Protein AF-A0A0L0VX68-F1 (afdb_monomer)

Nearest PDB structures (foldseek):
  8yfq-assembly1_I  TM=4.883E-01  e=9.505E+00  Komagataella phaffii

Structure (mmCIF, N/CA/C/O backbone):
data_AF-A0A0L0VX68-F1
#
_entry.id   AF-A0A0L0VX68-F1
#
loop_
_atom_site.group_PDB
_atom_site.id
_atom_site.type_symbol
_atom_site.label_atom_id
_atom_site.label_alt_id
_atom_site.label_comp_id
_atom_site.label_asym_id
_atom_site.label_entity_id
_atom_site.label_seq_id
_atom_site.pdbx_PDB_ins_code
_atom_site.Cartn_x
_atom_site.Cartn_y
_atom_site.Cartn_z
_atom_site.occupancy
_atom_site.B_iso_or_equiv
_atom_site.auth_seq_id
_atom_site.auth_comp_id
_atom_site.auth_asym_id
_atom_site.auth_atom_id
_atom_site.pdbx_PDB_model_num
ATOM 1 N N . MET A 1 1 ? 2.425 -8.546 32.673 1.00 49.88 1 MET A N 1
ATOM 2 C CA . MET A 1 1 ? 1.454 -9.063 31.681 1.00 49.88 1 MET A CA 1
ATOM 3 C C . MET A 1 1 ? 1.158 -10.511 32.051 1.00 49.88 1 MET A C 1
ATOM 5 O O . MET A 1 1 ? 2.090 -11.299 32.040 1.00 49.88 1 MET A O 1
ATOM 9 N N . GLY A 1 2 ? -0.058 -10.829 32.511 1.00 59.12 2 GLY A N 1
ATOM 10 C CA . GLY A 1 2 ? -0.338 -12.023 33.337 1.00 59.12 2 GLY A CA 1
ATOM 11 C C . GLY A 1 2 ? -1.501 -12.900 32.867 1.00 59.12 2 GLY A C 1
ATOM 12 O O . GLY A 1 2 ? -2.224 -13.434 33.696 1.00 59.12 2 GLY A O 1
ATOM 13 N N . PHE A 1 3 ? -1.710 -13.052 31.559 1.00 60.38 3 PHE A N 1
ATOM 14 C CA . PHE A 1 3 ? -2.800 -13.896 31.044 1.00 60.38 3 PHE A CA 1
ATOM 15 C C . PHE A 1 3 ? -2.534 -15.401 31.193 1.00 60.38 3 PHE A C 1
ATOM 17 O O . PHE A 1 3 ? -3.474 -16.183 31.224 1.00 60.38 3 PHE A O 1
ATOM 24 N N . ALA A 1 4 ? -1.272 -15.816 31.338 1.00 67.31 4 ALA A N 1
ATOM 25 C CA . ALA A 1 4 ? -0.901 -17.229 31.456 1.00 67.31 4 ALA A CA 1
ATOM 26 C C . ALA A 1 4 ? -1.384 -17.902 32.758 1.00 67.31 4 ALA A C 1
ATOM 28 O O . ALA A 1 4 ? -1.404 -19.125 32.837 1.00 67.31 4 ALA A O 1
ATOM 29 N N . THR A 1 5 ? -1.760 -17.124 33.779 1.00 78.81 5 THR A N 1
ATOM 30 C CA . THR A 1 5 ? -2.215 -17.631 35.088 1.00 78.81 5 THR A CA 1
ATOM 31 C C . THR A 1 5 ? -3.728 -17.538 35.288 1.00 78.81 5 THR A C 1
ATOM 33 O O . THR A 1 5 ? -4.223 -17.860 36.366 1.00 78.81 5 THR A O 1
ATOM 36 N N . GLU A 1 6 ? -4.473 -17.041 34.301 1.00 83.69 6 GLU A N 1
ATOM 37 C CA . GLU A 1 6 ? -5.915 -16.821 34.416 1.00 83.69 6 GLU A CA 1
ATOM 38 C C . GLU A 1 6 ? -6.695 -17.907 33.676 1.00 83.69 6 GLU A C 1
ATOM 40 O O . GLU A 1 6 ? -6.271 -18.389 32.627 1.00 83.69 6 GLU A O 1
ATOM 45 N N . SER A 1 7 ? -7.841 -18.310 34.229 1.00 88.88 7 SER A N 1
ATOM 46 C CA . SER A 1 7 ? -8.739 -19.236 33.543 1.00 88.88 7 SER A CA 1
ATOM 47 C C . SER A 1 7 ? -9.336 -18.579 32.301 1.00 88.88 7 SER A C 1
ATOM 49 O O . SER A 1 7 ? -9.548 -17.365 32.262 1.00 88.88 7 SER A O 1
ATOM 51 N N . PHE A 1 8 ? -9.651 -19.400 31.301 1.00 88.38 8 PHE A N 1
ATOM 52 C CA . PHE A 1 8 ? -10.247 -18.950 30.045 1.00 88.38 8 PHE A CA 1
ATOM 53 C C . PHE A 1 8 ? -11.495 -18.078 30.266 1.00 88.38 8 PHE A C 1
ATOM 55 O O . PHE A 1 8 ? -11.579 -16.980 29.720 1.00 88.38 8 PHE A O 1
ATOM 62 N N . ASP A 1 9 ? -12.394 -18.494 31.161 1.00 91.62 9 ASP A N 1
ATOM 63 C CA . ASP A 1 9 ? -13.622 -17.748 31.475 1.00 91.62 9 ASP A CA 1
ATOM 64 C C . ASP A 1 9 ? -13.333 -16.358 32.051 1.00 91.62 9 ASP A C 1
ATOM 66 O O . ASP A 1 9 ? -14.004 -15.376 31.733 1.00 91.62 9 ASP A O 1
ATOM 70 N N . ARG A 1 10 ? -12.281 -16.245 32.869 1.00 89.62 10 ARG A N 1
ATOM 71 C CA . ARG A 1 10 ? -11.870 -14.971 33.463 1.00 89.62 10 ARG A CA 1
ATOM 72 C C . ARG A 1 10 ? -11.280 -14.030 32.416 1.00 89.62 10 ARG A C 1
ATOM 74 O O . ARG A 1 10 ? -11.466 -12.817 32.509 1.00 89.62 10 ARG A O 1
ATOM 81 N N . ILE A 1 11 ? -10.591 -14.581 31.418 1.00 90.94 11 ILE A N 1
ATOM 82 C CA . ILE A 1 11 ? -10.078 -13.824 30.274 1.00 90.94 11 ILE A CA 1
ATOM 83 C C . ILE A 1 11 ? -11.246 -13.320 29.418 1.00 90.94 11 ILE A C 1
ATOM 85 O O . ILE A 1 11 ? -11.274 -12.133 29.098 1.00 90.94 11 ILE A O 1
ATOM 89 N N . LEU A 1 12 ? -12.236 -14.169 29.115 1.00 91.62 12 LEU A N 1
ATOM 90 C CA . LEU A 1 12 ? -13.435 -13.759 28.373 1.00 91.62 12 LEU A CA 1
ATOM 91 C C . LEU A 1 12 ? -14.184 -12.630 29.082 1.00 91.62 12 LEU A C 1
ATOM 93 O O . LEU A 1 12 ? -14.465 -11.603 28.469 1.00 91.62 12 LEU A O 1
ATOM 97 N N . GLN A 1 13 ? -14.413 -12.764 30.387 1.00 91.44 13 GLN A N 1
ATOM 98 C CA . GLN A 1 13 ? -15.094 -11.738 31.173 1.00 91.44 13 GLN A CA 1
ATOM 99 C C . GLN A 1 13 ? -14.332 -10.403 31.179 1.00 91.44 13 GLN A C 1
ATOM 101 O O . GLN A 1 13 ? -14.929 -9.328 31.131 1.00 91.44 13 GLN A O 1
ATOM 106 N N . LYS A 1 14 ? -12.995 -10.437 31.224 1.00 91.38 14 LYS A N 1
ATOM 107 C CA . LYS A 1 14 ? -12.182 -9.219 31.110 1.00 91.38 14 LYS A CA 1
ATOM 108 C C . LYS A 1 14 ? -12.303 -8.569 29.739 1.00 91.38 14 LYS A C 1
ATOM 110 O O . LYS A 1 14 ? -12.371 -7.344 29.675 1.00 91.38 14 LYS A O 1
ATOM 115 N N . LEU A 1 15 ? -12.315 -9.363 28.670 1.00 90.31 15 LEU A N 1
ATOM 116 C CA . LEU A 1 15 ? -12.483 -8.859 27.309 1.00 90.31 15 LEU A CA 1
ATOM 117 C C . LEU A 1 15 ? -13.871 -8.241 27.110 1.00 90.31 15 LEU A C 1
ATOM 119 O O . LEU A 1 15 ? -13.973 -7.161 26.534 1.00 90.31 15 LEU A O 1
ATOM 123 N N . GLU A 1 16 ? -14.917 -8.863 27.650 1.00 89.88 16 GLU A N 1
ATOM 124 C CA . GLU A 1 16 ? -16.284 -8.333 27.619 1.00 89.88 16 GLU A CA 1
ATOM 125 C C . GLU A 1 16 ? -16.390 -7.004 28.379 1.00 89.88 16 GLU A C 1
ATOM 127 O O . GLU A 1 16 ? -16.834 -5.996 27.826 1.00 89.88 16 GLU A O 1
ATOM 132 N N . ASN A 1 17 ? -15.877 -6.957 29.612 1.00 91.62 17 ASN A N 1
ATOM 133 C CA . ASN A 1 17 ? -15.833 -5.729 30.405 1.00 91.62 17 ASN A CA 1
ATOM 134 C C . ASN A 1 17 ? -15.040 -4.620 29.706 1.00 91.62 17 ASN A C 1
ATOM 136 O O . ASN A 1 17 ? -15.442 -3.458 29.743 1.00 91.62 17 ASN A O 1
ATOM 140 N N . TYR A 1 18 ? -13.930 -4.967 29.052 1.00 90.62 18 TYR A N 1
ATOM 141 C CA . TYR A 1 18 ? -13.149 -4.021 28.263 1.00 90.62 18 TYR A CA 1
ATOM 142 C C . TYR A 1 18 ? -13.958 -3.476 27.079 1.00 90.62 18 TYR A C 1
ATOM 144 O O . TYR A 1 18 ? -13.938 -2.269 26.839 1.00 90.62 18 TYR A O 1
ATOM 152 N N . GLY A 1 19 ? -14.709 -4.332 26.380 1.00 88.69 19 GLY A N 1
ATOM 153 C CA . GLY A 1 19 ? -15.616 -3.926 25.306 1.00 88.69 19 GLY A CA 1
ATOM 154 C C . GLY A 1 19 ? -16.663 -2.917 25.779 1.00 88.69 19 GLY A C 1
ATOM 155 O O . GLY A 1 19 ? -16.792 -1.846 25.186 1.00 88.69 19 GLY A O 1
ATOM 156 N N . ILE A 1 20 ? -17.329 -3.199 26.904 1.00 88.19 20 ILE A N 1
ATOM 157 C CA . ILE A 1 20 ? -18.331 -2.308 27.515 1.00 88.19 20 ILE A CA 1
ATOM 158 C C . ILE A 1 20 ? -17.699 -0.970 27.926 1.00 88.19 20 ILE A C 1
ATOM 160 O O . ILE A 1 20 ? -18.219 0.096 27.592 1.00 88.19 20 ILE A O 1
ATOM 164 N N . GLN A 1 21 ? -16.556 -1.008 28.619 1.00 86.75 21 GLN A N 1
ATOM 165 C CA . GLN A 1 21 ? -15.857 0.192 29.095 1.00 86.75 21 GLN A CA 1
ATOM 166 C C . GLN A 1 21 ? -15.405 1.105 27.952 1.00 86.75 21 GLN A C 1
ATOM 168 O O . GLN A 1 21 ? -15.466 2.327 28.081 1.00 86.75 21 GLN A O 1
ATOM 173 N N . ASN A 1 22 ? -14.977 0.523 26.832 1.00 86.12 22 ASN A N 1
ATOM 174 C CA . ASN A 1 22 ? -14.511 1.269 25.664 1.00 86.12 22 ASN A CA 1
ATOM 175 C C . ASN A 1 22 ? -15.624 1.543 24.645 1.00 86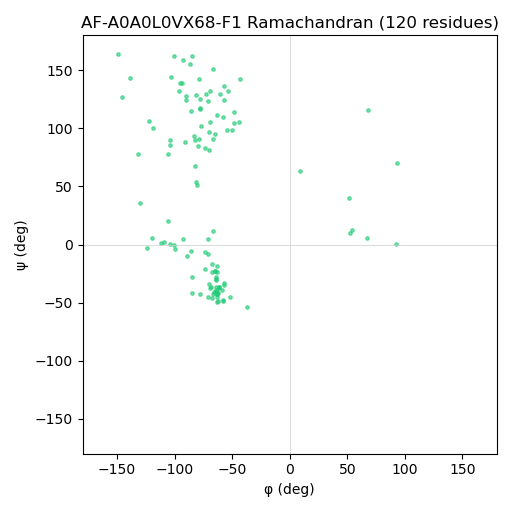.12 22 ASN A C 1
ATOM 177 O O . ASN A 1 22 ? -15.338 2.097 23.586 1.00 86.12 22 ASN A O 1
ATOM 181 N N . LYS A 1 23 ? -16.880 1.186 24.958 1.00 85.69 23 LYS A N 1
ATOM 182 C CA . LYS A 1 23 ? -18.036 1.335 24.060 1.00 85.69 23 LYS A CA 1
ATOM 183 C C . LYS A 1 23 ? -17.771 0.724 22.678 1.00 85.69 23 LYS A C 1
ATOM 185 O O . LYS A 1 23 ? -18.122 1.300 21.652 1.00 85.69 23 LYS A O 1
ATOM 190 N N . ILE A 1 24 ? -17.106 -0.432 22.660 1.00 82.81 24 ILE A N 1
ATOM 191 C CA . ILE A 1 24 ? -16.880 -1.215 21.446 1.00 82.81 24 ILE A CA 1
ATOM 192 C C . ILE A 1 24 ? -18.180 -1.975 21.198 1.00 82.81 24 ILE A C 1
ATOM 194 O O . ILE A 1 24 ? -18.368 -3.089 21.683 1.00 82.81 24 ILE A O 1
ATOM 198 N N . GLU A 1 25 ? -19.120 -1.320 20.527 1.00 78.62 25 GLU A N 1
ATOM 199 C CA . GLU A 1 25 ? -20.373 -1.941 20.103 1.00 78.62 25 GLU A CA 1
ATOM 200 C C . GLU A 1 25 ? -20.050 -3.167 19.233 1.00 78.62 25 GLU A C 1
ATOM 202 O O . GLU A 1 25 ? -19.136 -3.121 18.402 1.00 78.62 25 GLU A O 1
ATOM 207 N N . SER A 1 26 ? -20.749 -4.292 19.442 1.00 63.25 26 SER A N 1
ATOM 208 C CA . SER A 1 26 ? -20.580 -5.458 18.575 1.00 63.25 26 SER A CA 1
ATOM 209 C C . SER A 1 26 ? -21.016 -5.042 17.182 1.00 63.25 26 SER A C 1
ATOM 211 O O . SER A 1 26 ? -22.191 -4.756 16.961 1.00 63.25 26 SER A O 1
ATOM 213 N N . ILE A 1 27 ? -20.061 -4.958 16.266 1.00 60.28 27 ILE A N 1
ATOM 214 C CA . ILE A 1 27 ? -20.278 -4.488 14.904 1.00 60.28 27 ILE A CA 1
ATOM 215 C C . ILE A 1 27 ? -21.105 -5.548 14.167 1.00 60.28 27 ILE A C 1
ATOM 217 O O . ILE A 1 27 ? -20.574 -6.406 13.471 1.00 60.28 27 ILE A O 1
ATOM 221 N N . THR A 1 28 ? -22.416 -5.527 14.371 1.00 58.25 28 THR A N 1
ATOM 222 C CA . THR A 1 28 ? -23.404 -6.162 13.497 1.00 58.25 28 THR A CA 1
ATOM 223 C C . THR A 1 28 ? -24.045 -5.144 12.563 1.00 58.25 28 THR A C 1
ATOM 225 O O . THR A 1 28 ? -24.801 -5.532 11.678 1.00 58.25 28 THR A O 1
ATOM 228 N N . ASP A 1 29 ? -23.715 -3.858 12.708 1.00 48.09 29 ASP A N 1
ATOM 229 C CA . ASP A 1 29 ? -24.211 -2.817 11.824 1.00 48.09 29 ASP A CA 1
ATOM 230 C C . ASP A 1 29 ? -23.293 -2.603 10.625 1.00 48.09 29 ASP A C 1
ATOM 232 O O . ASP A 1 29 ? -22.099 -2.310 10.725 1.00 48.09 29 ASP A O 1
ATOM 236 N N . SER A 1 30 ? -23.916 -2.723 9.458 1.00 55.06 30 SER A N 1
ATOM 237 C CA . SER A 1 30 ? -23.339 -2.572 8.122 1.00 55.06 30 SER A CA 1
ATOM 238 C C . SER A 1 30 ? -22.882 -1.134 7.803 1.00 55.06 30 SER A C 1
ATOM 240 O O . SER A 1 30 ? -22.561 -0.830 6.656 1.00 55.06 30 SER A O 1
ATOM 242 N N . ASP A 1 31 ? -22.821 -0.250 8.803 1.00 52.69 31 ASP A N 1
ATOM 243 C CA . ASP A 1 31 ? -22.594 1.190 8.652 1.00 52.69 31 ASP A CA 1
ATOM 244 C C . ASP A 1 31 ? -21.151 1.653 8.939 1.00 52.69 31 ASP A C 1
ATOM 246 O O . ASP A 1 31 ? -20.816 2.823 8.722 1.00 52.69 31 ASP A O 1
ATOM 250 N N . ILE A 1 32 ? -20.230 0.748 9.300 1.00 53.34 32 ILE A N 1
ATOM 251 C CA . ILE A 1 32 ? -18.784 1.051 9.411 1.00 53.34 32 ILE A CA 1
ATOM 252 C C . ILE A 1 32 ? -18.106 1.028 8.028 1.00 53.34 32 ILE A C 1
ATOM 254 O O . ILE A 1 32 ? -17.090 0.380 7.796 1.00 53.34 32 ILE A O 1
ATOM 258 N N . LEU A 1 33 ? -18.677 1.759 7.072 1.00 51.84 33 LEU A N 1
ATOM 259 C CA . LEU A 1 33 ? -18.059 2.054 5.773 1.00 51.84 33 LEU A CA 1
ATOM 260 C C . LEU A 1 33 ? -17.622 3.522 5.640 1.00 51.84 33 LEU A C 1
ATOM 262 O O . LEU A 1 33 ? -17.135 3.914 4.582 1.00 51.84 33 LEU A O 1
ATOM 266 N N . LYS A 1 34 ? -17.779 4.359 6.679 1.00 54.03 34 LYS A N 1
ATOM 267 C CA . L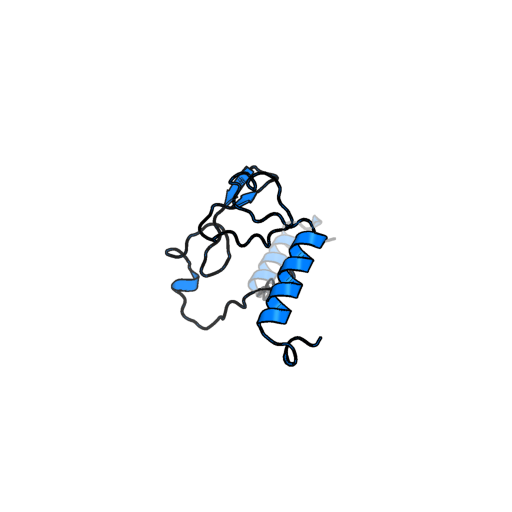YS A 1 34 ? -17.659 5.825 6.530 1.00 54.03 34 LYS A CA 1
ATOM 268 C C . LYS A 1 34 ? -16.578 6.549 7.335 1.00 54.03 34 LYS A C 1
ATOM 270 O O . LYS A 1 34 ? -16.514 7.769 7.230 1.00 54.03 34 LYS A O 1
ATOM 275 N N . SER A 1 35 ? -15.684 5.883 8.068 1.00 45.38 35 SER A N 1
ATOM 276 C CA . SER A 1 35 ? -14.568 6.610 8.702 1.00 45.38 35 SER A CA 1
ATOM 277 C C . SER A 1 35 ? -13.277 5.792 8.764 1.00 45.38 35 SER A C 1
ATOM 279 O O . SER A 1 35 ? -13.304 4.668 9.269 1.00 45.38 35 SER A O 1
ATOM 281 N N . PRO A 1 36 ? -12.136 6.316 8.272 1.00 49.84 36 PRO A N 1
ATOM 282 C CA . PRO A 1 36 ? -10.872 5.610 8.335 1.00 49.84 36 PRO A CA 1
ATOM 283 C C . PRO A 1 36 ? -10.254 5.825 9.720 1.00 49.84 36 PRO A C 1
ATOM 285 O O . PRO A 1 36 ? -9.482 6.756 9.937 1.00 49.84 36 PRO A O 1
ATOM 288 N N . VAL A 1 37 ? -10.564 4.942 10.667 1.00 51.28 37 VAL A N 1
ATOM 289 C CA . VAL A 1 37 ? -9.697 4.757 11.835 1.00 51.28 37 VAL A CA 1
ATOM 290 C C . VAL A 1 37 ? -8.525 3.929 11.346 1.00 51.28 37 VAL A C 1
ATOM 292 O O . VAL A 1 37 ? -8.703 2.742 11.107 1.00 51.28 37 VAL A O 1
ATOM 295 N N . THR A 1 38 ? -7.392 4.593 11.103 1.00 55.47 38 THR A N 1
ATOM 296 C CA . THR A 1 38 ? -6.030 4.076 10.875 1.00 55.47 38 THR A CA 1
ATOM 297 C C . THR A 1 38 ? -5.937 2.554 10.719 1.00 55.47 38 THR A C 1
ATOM 299 O O . THR A 1 38 ? -5.326 1.854 11.521 1.00 55.47 38 THR A O 1
ATOM 302 N N . SER A 1 39 ? -6.572 2.031 9.673 1.00 55.97 39 SER A N 1
ATOM 303 C CA . SER A 1 39 ? -6.443 0.640 9.281 1.00 55.97 39 SER A CA 1
ATOM 304 C C . SER A 1 39 ? -5.107 0.562 8.570 1.00 55.97 39 SER A C 1
ATOM 306 O O . SER A 1 39 ? -4.852 1.359 7.663 1.00 55.97 39 SER A O 1
ATOM 308 N N . MET A 1 40 ? -4.222 -0.332 9.012 1.00 54.06 40 MET A N 1
ATOM 309 C CA . MET A 1 40 ? -3.007 -0.664 8.273 1.00 54.06 40 MET A CA 1
ATOM 310 C C . MET A 1 40 ? -3.449 -1.081 6.872 1.00 54.06 40 MET A C 1
ATOM 312 O O . MET A 1 40 ? -3.945 -2.190 6.675 1.00 54.06 40 MET A O 1
ATOM 316 N N . TYR A 1 41 ? -3.362 -0.143 5.928 1.00 55.25 41 TYR A N 1
ATOM 317 C CA . TYR A 1 41 ? -3.990 -0.249 4.621 1.00 55.25 41 TYR A CA 1
ATOM 318 C C . TYR A 1 41 ? -3.215 -1.266 3.786 1.00 55.25 41 TYR A C 1
ATOM 320 O O . TYR A 1 41 ? -2.327 -0.933 3.005 1.00 55.25 41 TYR A O 1
ATOM 328 N N . THR A 1 42 ? -3.527 -2.540 3.994 1.00 57.53 42 THR A N 1
ATOM 329 C CA . THR A 1 42 ? -3.020 -3.671 3.222 1.00 57.53 42 THR A CA 1
ATOM 330 C C . THR A 1 42 ? -3.866 -3.785 1.962 1.00 57.53 42 THR A C 1
ATOM 332 O O . THR A 1 42 ? -4.672 -4.695 1.791 1.00 57.53 42 THR A O 1
ATOM 335 N N . ARG A 1 43 ? -3.747 -2.792 1.074 1.00 57.88 43 ARG A N 1
ATOM 336 C CA . ARG A 1 43 ? -4.431 -2.864 -0.217 1.00 57.88 43 ARG A CA 1
ATOM 337 C C . ARG A 1 43 ? -3.774 -3.950 -1.057 1.00 57.88 43 ARG A C 1
ATOM 339 O O . ARG A 1 43 ? -2.549 -3.990 -1.162 1.00 57.88 43 ARG A O 1
ATOM 346 N N . SER A 1 44 ? -4.586 -4.821 -1.647 1.00 59.97 44 SER A N 1
ATOM 347 C CA . SER A 1 44 ? -4.108 -5.842 -2.577 1.00 59.97 44 SER A CA 1
ATOM 348 C C . SER A 1 44 ? -3.289 -5.186 -3.691 1.00 59.97 44 SER A C 1
ATOM 350 O O . SER A 1 44 ? -3.699 -4.178 -4.272 1.00 59.97 44 SER A O 1
ATOM 352 N N . ILE A 1 45 ? -2.115 -5.745 -3.982 1.00 61.00 45 ILE A N 1
ATOM 353 C CA . ILE A 1 45 ? -1.172 -5.201 -4.974 1.00 61.00 45 ILE A CA 1
ATOM 354 C C . ILE A 1 45 ? -1.789 -5.205 -6.392 1.00 61.00 45 ILE A C 1
ATOM 356 O O . ILE A 1 45 ? -1.387 -4.417 -7.244 1.00 61.00 45 ILE A O 1
ATOM 360 N N . ASP A 1 46 ? -2.843 -6.000 -6.610 1.00 60.28 46 ASP A N 1
ATOM 361 C CA . ASP A 1 46 ? -3.626 -6.055 -7.852 1.00 60.28 46 ASP A CA 1
ATOM 362 C C . ASP A 1 46 ? -4.508 -4.826 -8.117 1.00 60.28 46 ASP A C 1
ATOM 364 O O . ASP A 1 46 ? -5.100 -4.700 -9.190 1.00 60.28 46 ASP A O 1
ATOM 368 N N . SER A 1 47 ? -4.628 -3.909 -7.157 1.00 66.00 47 SER A N 1
ATOM 369 C CA . SER A 1 47 ? -5.485 -2.734 -7.299 1.00 66.00 47 SER A CA 1
ATOM 370 C C . SER A 1 47 ? -4.704 -1.505 -7.774 1.00 66.00 47 SER A C 1
ATOM 372 O O . SER A 1 47 ? -3.675 -1.136 -7.209 1.00 66.00 47 SER A O 1
ATOM 374 N N . ASP A 1 48 ? -5.244 -0.813 -8.778 1.00 73.50 48 ASP A N 1
ATOM 375 C CA . ASP A 1 48 ? -4.682 0.399 -9.385 1.00 73.50 48 ASP A CA 1
ATOM 376 C C . ASP A 1 48 ? -4.484 1.533 -8.357 1.00 73.50 48 ASP A C 1
ATOM 378 O O . ASP A 1 48 ? -5.444 2.100 -7.825 1.00 73.50 48 ASP A O 1
ATOM 382 N N . VAL A 1 49 ? -3.239 1.867 -7.999 1.00 79.12 49 VAL A N 1
ATOM 383 C CA . VAL A 1 49 ? -2.927 2.947 -7.044 1.00 79.12 49 VAL A CA 1
ATOM 384 C C . VAL A 1 49 ? -3.069 4.280 -7.753 1.00 79.12 49 VAL A C 1
ATOM 386 O O . VAL A 1 49 ? -2.361 4.569 -8.709 1.00 79.12 49 VAL A O 1
ATOM 389 N N . SER A 1 50 ? -4.008 5.101 -7.292 1.00 81.94 50 SER A N 1
ATOM 390 C CA . SER A 1 50 ? -4.210 6.444 -7.830 1.00 81.94 50 SER A CA 1
ATOM 391 C C . SER A 1 50 ? -3.361 7.446 -7.062 1.00 81.94 50 SER A C 1
ATOM 393 O O . SER A 1 50 ? -3.430 7.515 -5.836 1.00 81.94 50 SER A O 1
ATOM 395 N N . CYS A 1 51 ? -2.569 8.240 -7.778 1.00 78.81 51 CYS A N 1
ATOM 396 C CA . CYS A 1 51 ? -1.850 9.357 -7.181 1.00 78.81 51 CYS A CA 1
ATOM 397 C C . CYS A 1 51 ? -2.849 10.468 -6.803 1.00 78.81 51 CYS A C 1
ATOM 399 O O . CYS A 1 51 ? -3.540 10.970 -7.695 1.00 78.81 51 CYS A O 1
ATOM 401 N N . PRO A 1 52 ? -2.917 10.911 -5.533 1.00 80.94 52 PRO A N 1
ATOM 402 C CA . PRO A 1 52 ? -3.853 11.958 -5.113 1.00 80.94 52 PRO A CA 1
ATOM 403 C C . PRO A 1 52 ? -3.558 13.317 -5.765 1.00 80.94 52 PRO A C 1
ATOM 405 O O . PRO A 1 52 ? -4.458 14.139 -5.898 1.00 80.94 52 PRO A O 1
ATOM 408 N N . HIS A 1 53 ? -2.318 13.542 -6.210 1.00 82.69 53 HIS A N 1
ATOM 409 C CA . HIS A 1 53 ? -1.888 14.814 -6.789 1.00 82.69 53 HIS A CA 1
ATOM 410 C C . HIS A 1 53 ? -2.194 14.929 -8.290 1.00 82.69 53 HIS A C 1
ATOM 412 O O . HIS A 1 53 ? -2.634 15.973 -8.756 1.00 82.69 53 HIS A O 1
ATOM 418 N N . CYS A 1 54 ? -1.978 13.860 -9.066 1.00 86.38 54 CYS A N 1
ATOM 419 C CA . CYS A 1 54 ? -2.158 13.892 -10.524 1.00 86.38 54 CYS A CA 1
ATOM 420 C C . CYS A 1 54 ? -3.333 13.047 -11.036 1.00 86.38 54 CYS A C 1
ATOM 422 O O . CYS A 1 54 ? -3.534 12.971 -12.245 1.00 86.38 54 CYS A O 1
ATOM 424 N N . LYS A 1 55 ? -4.095 12.395 -10.141 1.00 81.38 55 LYS A N 1
ATOM 425 C CA . LYS A 1 55 ? -5.224 11.487 -10.445 1.00 81.38 55 LYS A CA 1
ATOM 426 C C . LYS A 1 55 ? -4.881 10.340 -11.405 1.00 81.38 55 LYS A C 1
ATOM 428 O O . LYS A 1 55 ? -5.771 9.657 -11.902 1.00 81.38 55 LYS A O 1
ATOM 433 N N . ARG A 1 56 ? -3.593 10.108 -11.669 1.00 82.44 56 ARG A N 1
ATOM 434 C CA . ARG A 1 56 ? -3.130 9.024 -12.528 1.00 82.44 56 ARG A CA 1
ATOM 435 C C . ARG A 1 56 ? -3.096 7.731 -11.729 1.00 82.44 56 ARG A C 1
ATOM 437 O O . ARG A 1 56 ? -2.508 7.695 -10.646 1.00 82.44 56 ARG A O 1
ATOM 444 N N . SER A 1 57 ? -3.710 6.689 -12.274 1.00 81.94 57 SER A N 1
ATOM 445 C CA . SER A 1 57 ? -3.575 5.334 -11.759 1.00 81.94 57 SER A CA 1
ATOM 446 C C . SER A 1 57 ? -2.254 4.716 -12.213 1.00 81.94 57 SER A C 1
ATOM 448 O O . SER A 1 57 ? -1.787 4.935 -13.334 1.00 81.94 57 SER A O 1
ATOM 450 N N . PHE A 1 58 ? -1.636 3.946 -11.328 1.00 81.94 58 PHE A N 1
ATOM 451 C CA . PHE A 1 58 ? -0.487 3.111 -11.627 1.00 81.94 58 PHE A CA 1
ATOM 452 C C . PHE A 1 58 ? -0.621 1.760 -10.928 1.00 81.94 58 PHE A C 1
ATOM 454 O O . PHE A 1 58 ? -1.095 1.662 -9.798 1.00 81.94 58 PHE A O 1
ATOM 461 N N . ARG A 1 59 ? -0.171 0.706 -11.608 1.00 83.50 59 ARG A N 1
ATOM 462 C CA . ARG A 1 59 ? -0.075 -0.645 -11.044 1.00 83.50 59 ARG A CA 1
ATOM 463 C C . ARG A 1 59 ? 1.314 -0.869 -10.491 1.00 83.50 59 ARG A C 1
ATOM 465 O O . ARG A 1 59 ? 2.281 -0.465 -11.140 1.00 83.50 59 ARG A O 1
ATOM 472 N N . LEU A 1 60 ? 1.401 -1.513 -9.330 1.00 84.75 60 LEU A N 1
ATOM 473 C CA . LEU A 1 60 ? 2.649 -2.061 -8.813 1.00 84.75 60 LEU A CA 1
ATOM 474 C C . LEU A 1 60 ? 2.742 -3.535 -9.203 1.00 84.75 60 LEU A C 1
ATOM 476 O O . LEU A 1 60 ? 1.767 -4.275 -9.123 1.00 84.75 60 LEU A O 1
ATOM 480 N N . CYS A 1 61 ? 3.927 -3.966 -9.608 1.00 85.25 61 CYS A N 1
ATOM 481 C CA . CYS A 1 61 ? 4.202 -5.370 -9.851 1.00 85.25 61 CYS A CA 1
ATOM 482 C C . CYS A 1 61 ? 4.303 -6.136 -8.522 1.00 85.25 61 CYS A C 1
ATOM 484 O O . CYS A 1 61 ? 5.076 -5.746 -7.647 1.00 85.25 61 CYS A O 1
ATOM 486 N N . THR A 1 62 ? 3.586 -7.253 -8.393 1.00 83.06 62 THR A N 1
ATOM 487 C CA . THR A 1 62 ? 3.633 -8.165 -7.229 1.00 83.06 62 THR A CA 1
ATOM 488 C C . THR A 1 62 ? 5.002 -8.820 -7.042 1.00 83.06 62 THR A C 1
ATOM 490 O O . THR A 1 62 ? 5.408 -9.072 -5.912 1.00 83.06 62 THR A O 1
ATOM 493 N N . HIS A 1 63 ? 5.746 -9.057 -8.128 1.00 82.88 63 HIS A N 1
ATOM 494 C CA . HIS A 1 63 ? 7.068 -9.683 -8.067 1.00 82.88 63 HIS A CA 1
ATOM 495 C C . HIS A 1 63 ? 8.179 -8.730 -7.624 1.00 82.88 63 HIS A C 1
ATOM 497 O O . HIS A 1 63 ? 9.043 -9.129 -6.850 1.00 82.88 63 HIS A O 1
ATOM 503 N N . CYS A 1 64 ? 8.205 -7.490 -8.127 1.00 83.75 64 CYS A N 1
ATOM 504 C CA . CYS A 1 64 ? 9.347 -6.590 -7.915 1.00 83.75 64 CYS A CA 1
ATOM 505 C C . CYS A 1 64 ? 8.991 -5.237 -7.279 1.00 83.75 64 CYS A C 1
ATOM 507 O O . CYS A 1 64 ? 9.880 -4.408 -7.093 1.00 83.75 64 CYS A O 1
ATOM 509 N N . GLY A 1 65 ? 7.710 -4.959 -7.021 1.00 80.44 65 GLY A N 1
ATOM 510 C CA . GLY A 1 65 ? 7.234 -3.714 -6.405 1.00 80.44 65 GLY A CA 1
ATOM 511 C C . GLY A 1 65 ? 7.402 -2.447 -7.253 1.00 80.44 65 GLY A C 1
ATOM 512 O O . GLY A 1 65 ? 7.129 -1.352 -6.768 1.00 80.44 65 GLY A O 1
ATOM 513 N N . LYS A 1 66 ? 7.856 -2.554 -8.509 1.00 83.25 66 LYS A N 1
ATOM 514 C CA . LYS A 1 66 ? 8.002 -1.404 -9.420 1.00 83.25 66 LYS A CA 1
ATOM 515 C C . LYS A 1 66 ? 6.699 -1.136 -10.162 1.00 83.25 66 LYS A C 1
ATOM 517 O O . LYS A 1 66 ? 5.895 -2.044 -10.364 1.00 83.25 66 LYS A O 1
ATOM 522 N N . THR A 1 67 ? 6.513 0.104 -10.596 1.00 84.88 67 THR A N 1
ATOM 523 C CA . THR A 1 67 ? 5.336 0.511 -11.362 1.00 84.88 67 THR A CA 1
ATOM 524 C C . THR A 1 67 ? 5.497 0.245 -12.861 1.00 84.88 67 THR A C 1
ATOM 526 O O . THR A 1 67 ? 6.606 0.047 -13.359 1.00 84.88 67 THR A O 1
ATOM 529 N N . GLY A 1 68 ? 4.379 0.229 -13.593 1.00 83.38 68 GLY A N 1
ATOM 530 C CA . GLY A 1 68 ? 4.375 0.233 -15.064 1.00 83.38 68 GLY A CA 1
ATOM 531 C C . GLY A 1 68 ? 4.331 -1.139 -15.744 1.00 83.38 68 GLY A C 1
ATOM 532 O O . GLY A 1 68 ? 4.298 -1.193 -16.968 1.00 83.38 68 GLY A O 1
ATOM 533 N N . HIS A 1 69 ? 4.289 -2.237 -14.988 1.00 87.19 69 HIS A N 1
ATOM 534 C CA . HIS A 1 69 ? 4.078 -3.584 -15.527 1.00 87.19 69 HIS A CA 1
ATOM 535 C C . HIS A 1 69 ? 3.343 -4.481 -14.523 1.00 87.19 69 HIS A C 1
ATOM 537 O O . HIS A 1 69 ? 3.267 -4.171 -13.334 1.00 87.19 69 HIS A O 1
ATOM 543 N N . THR A 1 70 ? 2.806 -5.597 -15.013 1.00 85.06 70 THR A N 1
ATOM 544 C CA . THR A 1 70 ? 2.185 -6.652 -14.203 1.00 85.06 70 THR A CA 1
ATOM 545 C C . THR A 1 70 ? 3.147 -7.824 -14.016 1.00 85.06 70 THR A C 1
ATOM 547 O O . THR A 1 70 ? 4.105 -7.981 -14.773 1.00 85.06 70 THR A O 1
ATOM 550 N N . GLU A 1 71 ? 2.867 -8.671 -13.028 1.00 82.75 71 GLU A N 1
ATOM 551 C CA . GLU A 1 71 ? 3.568 -9.934 -12.763 1.00 82.75 71 GLU A CA 1
ATOM 552 C C . GLU A 1 71 ? 4.009 -10.730 -14.010 1.00 82.75 71 GLU A C 1
ATOM 554 O O . GLU A 1 71 ? 5.200 -11.038 -14.113 1.00 82.75 71 GLU A O 1
ATOM 559 N N . PRO A 1 72 ? 3.122 -11.059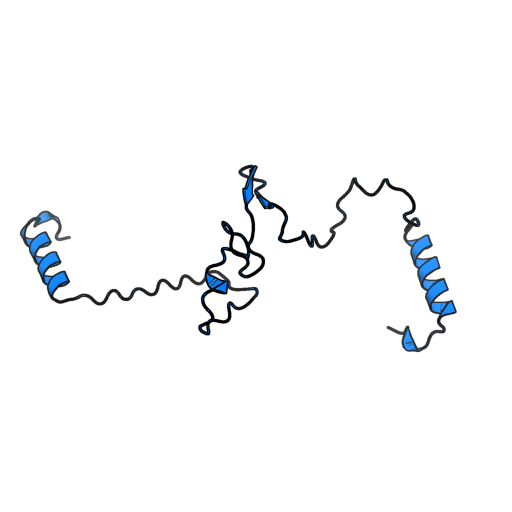 -14.973 1.00 82.44 72 PRO A N 1
ATOM 560 C CA . PRO A 1 72 ? 3.503 -11.854 -16.141 1.00 82.44 72 PRO A CA 1
ATOM 561 C C . PRO A 1 72 ? 4.510 -11.155 -17.060 1.00 82.44 72 PRO A C 1
ATOM 563 O O . PRO A 1 72 ? 5.221 -11.836 -17.788 1.00 82.44 72 PRO A O 1
ATOM 566 N N . ASN A 1 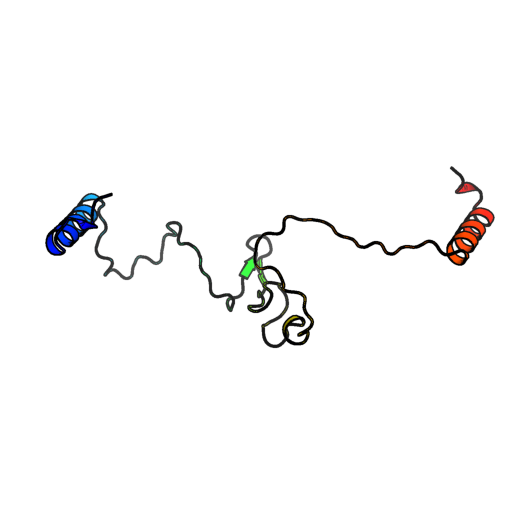73 ? 4.598 -9.824 -17.015 1.00 82.75 73 ASN A N 1
ATOM 567 C CA . ASN A 1 73 ? 5.517 -9.033 -17.835 1.00 82.75 73 ASN A CA 1
ATOM 568 C C . ASN A 1 73 ? 6.708 -8.491 -17.020 1.00 82.75 73 ASN A C 1
ATOM 570 O O . ASN A 1 73 ? 7.332 -7.494 -17.382 1.00 82.75 73 ASN A O 1
ATOM 574 N N . CYS A 1 74 ? 6.996 -9.097 -15.866 1.00 87.56 74 CYS A N 1
ATOM 575 C CA . CYS A 1 74 ? 8.090 -8.668 -15.010 1.00 87.56 74 CYS A CA 1
ATOM 576 C C . CYS A 1 74 ? 9.435 -9.155 -15.550 1.00 87.56 74 CYS A C 1
ATOM 578 O O . CYS A 1 74 ? 9.719 -10.350 -15.560 1.00 87.56 74 CYS A O 1
ATOM 580 N N . TYR A 1 75 ? 10.313 -8.220 -15.912 1.00 83.62 75 TYR A N 1
ATOM 581 C CA . TYR A 1 75 ? 11.668 -8.539 -16.373 1.00 83.62 75 TYR A CA 1
ATOM 582 C C . TYR A 1 75 ? 12.476 -9.350 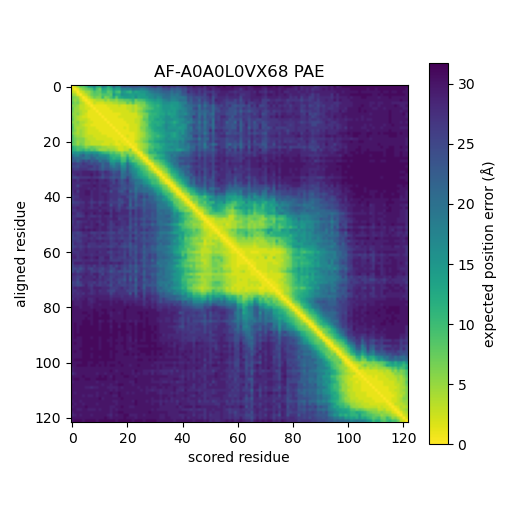-15.342 1.00 83.62 75 TYR A C 1
ATOM 584 O O . TYR A 1 75 ? 13.239 -10.240 -15.708 1.00 83.62 75 TYR A O 1
ATOM 592 N N . ALA A 1 76 ? 12.267 -9.097 -14.044 1.00 79.38 76 ALA A N 1
ATOM 593 C CA . ALA A 1 76 ? 12.932 -9.841 -12.972 1.00 79.38 76 ALA A CA 1
ATOM 594 C C . ALA A 1 76 ? 12.481 -11.311 -12.888 1.00 79.38 76 ALA A C 1
ATOM 596 O O . ALA A 1 76 ? 13.241 -12.146 -12.416 1.00 79.38 76 ALA A O 1
ATOM 597 N N . LYS A 1 77 ? 11.278 -11.645 -13.379 1.00 72.38 77 LYS A N 1
ATOM 598 C CA . LYS A 1 77 ? 10.767 -13.024 -13.411 1.00 72.38 77 LYS A CA 1
ATOM 599 C C . LYS A 1 77 ? 11.543 -13.900 -14.395 1.00 72.38 77 LYS A C 1
ATOM 601 O O . LYS A 1 77 ? 11.784 -15.067 -14.113 1.00 72.38 77 LYS A O 1
ATOM 606 N N . ASN A 1 78 ? 11.956 -13.325 -15.524 1.00 64.25 78 ASN A N 1
ATOM 607 C CA . ASN A 1 78 ? 12.693 -14.043 -16.565 1.00 64.25 78 ASN A CA 1
ATOM 608 C C . ASN A 1 78 ? 14.212 -14.018 -16.360 1.00 64.25 78 ASN A C 1
ATOM 610 O O . ASN A 1 78 ? 14.924 -14.734 -17.058 1.00 64.25 78 ASN A O 1
ATOM 614 N N . ASN A 1 79 ? 14.717 -13.220 -15.416 1.00 60.59 79 ASN A N 1
ATOM 615 C CA . ASN A 1 79 ? 16.132 -13.198 -15.081 1.00 60.59 79 ASN A CA 1
ATOM 616 C C . ASN A 1 79 ? 16.381 -13.938 -13.760 1.00 60.59 79 ASN A C 1
ATOM 618 O O . ASN A 1 79 ? 16.445 -13.335 -12.691 1.00 60.59 79 ASN A O 1
ATOM 622 N N . SER A 1 80 ? 16.549 -15.258 -13.840 1.00 54.00 80 SER A N 1
ATOM 623 C CA . SER A 1 80 ? 16.902 -16.108 -12.696 1.00 54.00 80 SER A CA 1
ATOM 624 C C . SER A 1 80 ? 18.347 -15.916 -12.204 1.00 54.00 80 SER A C 1
ATOM 626 O O . SER A 1 80 ? 18.782 -16.641 -11.309 1.00 54.00 80 SER A O 1
ATOM 628 N N . SER A 1 81 ? 19.124 -14.971 -12.754 1.00 55.38 81 SER A N 1
ATOM 629 C CA . SER A 1 81 ? 20.501 -14.739 -12.317 1.00 55.38 81 SER A CA 1
ATOM 630 C C . SER A 1 81 ? 20.554 -13.831 -11.078 1.00 55.38 81 SER A C 1
ATOM 632 O O . SER A 1 81 ? 20.576 -12.606 -11.175 1.00 55.38 81 SER A O 1
ATOM 634 N N . ASN A 1 82 ? 20.590 -14.460 -9.903 1.00 50.03 82 ASN A N 1
ATOM 635 C CA . ASN A 1 82 ? 21.414 -14.114 -8.731 1.00 50.03 82 ASN A CA 1
ATOM 636 C C . ASN A 1 82 ? 21.420 -12.693 -8.132 1.00 50.03 82 ASN A C 1
ATOM 638 O O . ASN A 1 82 ? 22.196 -12.447 -7.210 1.00 50.03 82 ASN A O 1
ATOM 642 N N . HIS A 1 83 ? 20.545 -11.774 -8.523 1.00 47.97 83 HIS A N 1
ATOM 643 C CA . HIS A 1 83 ? 20.349 -10.540 -7.767 1.00 47.97 83 HIS A CA 1
ATOM 644 C C . HIS A 1 83 ? 19.051 -10.635 -6.988 1.00 47.97 83 HIS A C 1
ATOM 646 O O . HIS A 1 83 ? 17.989 -10.254 -7.472 1.00 47.97 83 HIS A O 1
ATOM 652 N N . GLN A 1 84 ? 19.153 -11.151 -5.757 1.00 47.62 84 GLN A N 1
ATOM 653 C CA . GLN A 1 84 ? 18.122 -10.964 -4.744 1.00 47.62 84 GLN A CA 1
ATOM 654 C C . GLN A 1 84 ? 17.771 -9.474 -4.708 1.00 47.62 84 GLN A C 1
ATOM 656 O O . GLN A 1 84 ? 18.535 -8.649 -4.201 1.00 47.62 84 GLN A O 1
ATOM 661 N N . SER A 1 85 ? 16.623 -9.114 -5.276 1.00 49.62 85 SER A N 1
ATOM 662 C CA . SER A 1 85 ? 16.019 -7.816 -5.046 1.00 49.62 85 SER A CA 1
ATOM 663 C C . SER A 1 85 ? 15.652 -7.792 -3.572 1.00 49.62 85 SER A C 1
ATOM 665 O O . SER A 1 85 ? 14.628 -8.346 -3.175 1.00 49.62 85 SER A O 1
ATOM 667 N N . LYS A 1 86 ? 16.546 -7.229 -2.753 1.00 47.16 86 LYS A N 1
ATOM 668 C CA . LYS A 1 86 ? 16.303 -6.986 -1.335 1.00 47.16 86 LYS A CA 1
ATOM 669 C C . LYS A 1 86 ? 14.944 -6.311 -1.211 1.00 47.16 86 LYS A C 1
ATOM 671 O O . LYS A 1 86 ? 14.746 -5.195 -1.693 1.00 47.16 86 LYS A O 1
ATOM 676 N N . ALA A 1 87 ? 14.011 -7.026 -0.600 1.00 49.25 87 ALA A N 1
ATOM 677 C CA . ALA A 1 87 ? 12.773 -6.450 -0.143 1.00 49.25 87 ALA A CA 1
ATOM 678 C C . ALA A 1 87 ? 13.109 -5.354 0.879 1.00 49.25 87 ALA A C 1
ATOM 680 O O . ALA A 1 87 ? 13.851 -5.597 1.824 1.00 49.25 87 ALA A O 1
ATOM 681 N N . ILE A 1 88 ? 12.515 -4.182 0.652 1.00 47.75 88 ILE A N 1
ATOM 682 C CA . ILE A 1 88 ? 12.179 -3.152 1.641 1.00 47.75 88 ILE A CA 1
ATOM 683 C C . ILE A 1 88 ? 13.376 -2.426 2.283 1.00 47.75 88 ILE A C 1
ATOM 685 O O . ILE A 1 88 ? 14.148 -2.969 3.063 1.00 47.75 88 ILE A O 1
ATOM 689 N N . GLY A 1 89 ? 13.437 -1.119 2.008 1.00 46.19 89 GLY A N 1
ATOM 690 C CA . GLY A 1 89 ? 14.270 -0.165 2.736 1.00 46.19 89 GLY A CA 1
ATOM 691 C C . GLY A 1 89 ? 15.643 0.066 2.118 1.00 46.19 89 GLY A C 1
ATOM 692 O O . GLY A 1 89 ? 16.656 -0.293 2.704 1.00 46.19 89 GLY A O 1
ATOM 693 N N . SER A 1 90 ? 15.705 0.734 0.964 1.00 40.09 90 SER A N 1
ATOM 694 C CA . SER A 1 90 ? 16.938 1.418 0.577 1.00 40.09 90 SER A CA 1
ATOM 695 C C . SER A 1 90 ? 16.622 2.882 0.362 1.00 40.09 90 SER A C 1
ATOM 697 O O . SER A 1 90 ? 15.978 3.270 -0.612 1.00 40.09 90 SER A O 1
ATOM 699 N N . THR A 1 91 ? 17.071 3.685 1.320 1.00 43.00 91 THR A N 1
ATOM 700 C CA . THR A 1 91 ? 17.305 5.108 1.130 1.00 43.00 91 THR A CA 1
ATOM 701 C C . THR A 1 91 ? 17.995 5.328 -0.210 1.00 43.00 91 THR A C 1
ATOM 703 O O . THR A 1 91 ? 18.826 4.520 -0.641 1.00 43.00 91 THR A O 1
ATOM 706 N N . SER A 1 92 ? 17.603 6.416 -0.868 1.00 51.03 92 SER A N 1
ATOM 707 C CA . SER A 1 92 ? 18.252 6.933 -2.064 1.00 51.03 92 SER A CA 1
ATOM 708 C C . SER A 1 92 ? 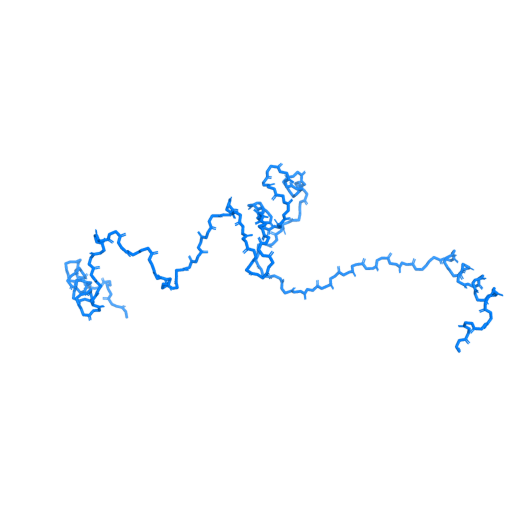19.771 6.895 -1.883 1.00 51.03 92 SER A C 1
ATOM 710 O O . SER A 1 92 ? 20.347 7.682 -1.136 1.00 51.03 92 SER A O 1
ATOM 712 N N . LYS A 1 93 ? 20.421 5.940 -2.542 1.00 43.62 93 LYS A N 1
ATOM 713 C CA . LYS A 1 93 ? 21.833 6.025 -2.879 1.00 43.62 93 LYS A CA 1
ATOM 714 C C . LYS A 1 93 ? 21.877 5.976 -4.388 1.00 43.62 93 LYS A C 1
ATOM 716 O O . LYS A 1 93 ? 21.731 4.918 -4.994 1.00 43.62 93 LYS A O 1
ATOM 721 N N . HIS A 1 94 ? 22.026 7.158 -4.971 1.00 50.19 94 HIS A N 1
ATOM 722 C CA . HIS A 1 94 ? 22.533 7.326 -6.319 1.00 50.19 94 HIS A CA 1
ATOM 723 C C . HIS A 1 94 ? 23.832 6.520 -6.435 1.00 50.19 94 HIS A C 1
ATOM 725 O O . HIS A 1 94 ? 24.885 6.961 -5.989 1.00 50.19 94 HIS A O 1
ATOM 731 N N . GLN A 1 95 ? 23.759 5.317 -6.995 1.00 45.00 95 GLN A N 1
ATOM 732 C CA . GLN A 1 95 ? 24.920 4.653 -7.568 1.00 45.00 95 GLN A CA 1
ATOM 733 C C . GLN A 1 95 ? 24.762 4.744 -9.076 1.00 45.00 95 GLN A C 1
ATOM 735 O O . GLN A 1 95 ? 24.320 3.819 -9.749 1.00 45.00 95 GLN A O 1
ATOM 740 N N . HIS A 1 96 ? 25.081 5.929 -9.589 1.00 48.06 96 HIS A N 1
ATOM 741 C CA . HIS A 1 96 ? 25.495 6.068 -10.970 1.00 48.06 96 HIS A CA 1
ATOM 742 C C . HIS A 1 96 ? 26.878 5.412 -11.055 1.00 48.06 96 HIS A C 1
ATOM 744 O O . HIS A 1 96 ? 27.872 6.013 -10.654 1.00 48.06 96 HIS A O 1
ATOM 750 N N . LEU A 1 97 ? 26.940 4.146 -11.478 1.00 50.41 97 LEU A N 1
ATOM 751 C CA . LEU A 1 97 ? 28.201 3.552 -11.920 1.00 50.41 97 LEU A CA 1
ATOM 752 C C . LEU A 1 97 ? 28.602 4.276 -13.211 1.00 50.41 97 LEU A C 1
ATOM 754 O O . LEU A 1 97 ? 28.186 3.906 -14.305 1.00 50.41 97 LEU A O 1
ATOM 758 N N . SER A 1 98 ? 29.374 5.349 -13.082 1.00 57.06 98 SER A N 1
ATOM 759 C CA . SER A 1 98 ? 30.065 5.973 -14.203 1.00 57.06 98 SER A CA 1
ATOM 760 C C . SER A 1 98 ? 31.313 5.156 -14.516 1.00 57.06 98 SER A C 1
ATOM 762 O O . SER A 1 98 ? 32.381 5.424 -13.975 1.00 57.06 98 SER A O 1
ATOM 764 N N . ASN A 1 99 ? 31.183 4.176 -15.408 1.00 61.53 99 ASN A N 1
ATOM 765 C CA . ASN A 1 99 ? 32.327 3.603 -16.120 1.00 61.53 99 ASN A CA 1
ATOM 766 C C . ASN A 1 99 ? 32.700 4.512 -17.308 1.00 61.53 99 ASN A C 1
ATOM 768 O O . ASN A 1 99 ? 32.722 4.059 -18.447 1.00 61.53 99 ASN A O 1
ATOM 772 N N . LEU A 1 100 ? 32.925 5.808 -17.059 1.00 62.03 100 LEU A N 1
ATOM 773 C CA . LEU A 1 100 ? 33.562 6.683 -18.044 1.00 62.03 100 LEU A CA 1
ATOM 774 C C . LEU A 1 100 ? 35.064 6.633 -17.782 1.00 62.03 100 LEU A C 1
ATOM 776 O O . LEU A 1 100 ? 35.594 7.399 -16.980 1.00 62.03 100 LEU A O 1
ATOM 780 N N . THR A 1 101 ? 35.734 5.671 -18.401 1.00 71.38 101 THR A N 1
ATOM 781 C CA . THR A 1 101 ? 37.188 5.714 -18.530 1.00 71.38 101 THR A CA 1
ATOM 782 C C . THR A 1 101 ? 37.480 6.545 -19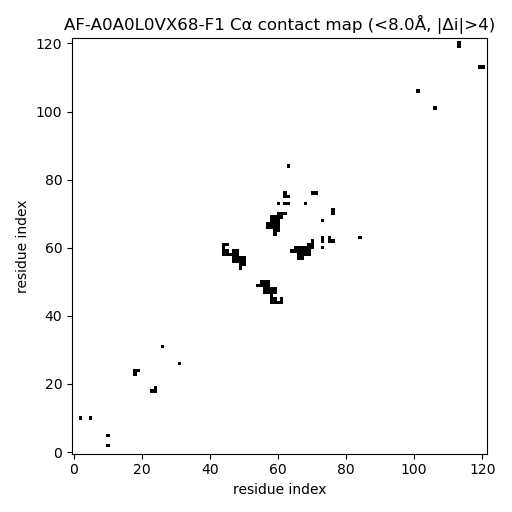.770 1.00 71.38 101 THR A C 1
ATOM 784 O O . THR A 1 101 ? 37.080 6.142 -20.857 1.00 71.38 101 THR A O 1
ATOM 787 N N . MET A 1 102 ? 38.108 7.710 -19.592 1.00 71.88 102 MET A N 1
ATOM 788 C CA . MET A 1 102 ? 38.563 8.550 -20.703 1.00 71.88 102 MET A CA 1
ATOM 789 C C . MET A 1 102 ? 39.503 7.729 -21.584 1.00 71.88 102 MET A C 1
ATOM 791 O O . MET A 1 102 ? 40.468 7.151 -21.079 1.00 71.88 102 MET A O 1
ATOM 795 N N . THR A 1 103 ? 39.189 7.634 -22.870 1.00 80.88 103 THR A N 1
ATOM 796 C CA . THR A 1 103 ? 40.068 7.007 -23.857 1.00 80.88 103 THR A CA 1
ATOM 797 C C . THR A 1 103 ? 40.967 8.062 -24.499 1.00 80.88 103 THR A C 1
ATOM 799 O O . THR A 1 103 ? 40.655 9.250 -24.480 1.00 80.88 103 THR A O 1
ATOM 802 N N . GLU A 1 104 ? 42.093 7.639 -25.073 1.00 82.75 104 GLU A N 1
ATOM 803 C CA . GLU A 1 104 ? 43.006 8.529 -25.810 1.00 82.75 104 GLU A CA 1
ATOM 804 C C . GLU A 1 104 ? 42.280 9.243 -26.970 1.00 82.75 104 GLU A C 1
ATOM 806 O O . GLU A 1 104 ? 42.498 10.423 -27.22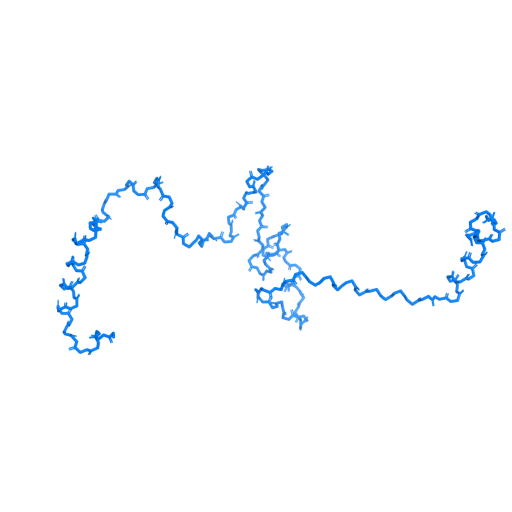9 1.00 82.75 104 GLU A O 1
ATOM 811 N N . GLU A 1 105 ? 41.308 8.560 -27.579 1.00 83.25 105 GLU A N 1
ATOM 812 C CA . GLU A 1 105 ? 40.431 9.095 -28.626 1.00 83.25 105 GLU A CA 1
ATOM 813 C C . GLU A 1 105 ? 39.539 10.239 -28.112 1.00 83.25 105 GLU A C 1
ATOM 815 O O . GLU A 1 105 ? 39.295 11.214 -28.830 1.00 83.25 105 GLU A O 1
ATOM 820 N N . ASP A 1 106 ? 39.075 10.151 -26.861 1.00 85.38 106 ASP A N 1
ATOM 821 C CA . ASP A 1 106 ? 38.288 11.209 -26.227 1.00 85.38 106 ASP A CA 1
ATOM 822 C C . ASP A 1 106 ? 39.147 12.454 -25.957 1.00 85.38 106 ASP A C 1
ATOM 824 O O . ASP A 1 106 ? 38.672 13.577 -26.133 1.00 85.38 106 ASP A O 1
ATOM 828 N N . GLU A 1 107 ? 40.415 12.281 -25.565 1.00 85.19 107 GLU A N 1
ATOM 829 C CA . GLU A 1 107 ? 41.342 13.402 -25.359 1.00 85.19 107 GLU A CA 1
ATOM 830 C C . GLU A 1 107 ? 41.665 14.125 -26.672 1.00 85.19 107 GLU A C 1
ATOM 832 O O . GLU A 1 107 ? 41.616 15.359 -26.727 1.00 85.19 107 GLU A O 1
ATOM 837 N N . ASP A 1 108 ? 41.897 13.377 -27.752 1.00 88.38 108 ASP A N 1
ATOM 838 C CA . ASP A 1 108 ? 42.116 13.939 -29.086 1.00 88.38 108 ASP A CA 1
ATOM 839 C C . ASP A 1 108 ? 40.883 14.695 -29.600 1.00 88.38 108 ASP A C 1
ATOM 841 O O . ASP A 1 108 ? 40.999 15.791 -30.165 1.00 88.38 108 ASP A O 1
ATOM 845 N N . ALA A 1 109 ? 39.682 14.158 -29.362 1.00 87.00 109 ALA A N 1
ATOM 846 C CA . ALA A 1 109 ? 38.431 14.824 -29.711 1.00 87.00 109 ALA A CA 1
ATOM 847 C C . ALA A 1 109 ? 38.254 16.137 -28.936 1.00 87.00 109 ALA A C 1
AT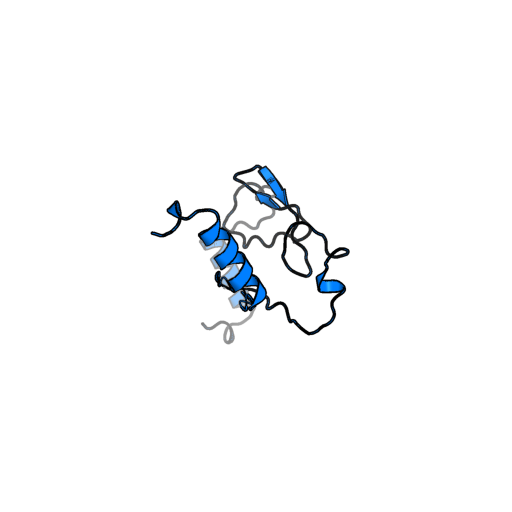OM 849 O O . ALA A 1 109 ? 37.877 17.160 -29.516 1.00 87.00 109 ALA A O 1
ATOM 850 N N . ILE A 1 110 ? 38.571 16.135 -27.640 1.00 86.69 110 ILE A N 1
ATOM 851 C CA . ILE A 1 110 ? 38.535 17.332 -26.796 1.00 86.69 110 ILE A CA 1
ATOM 852 C C . ILE A 1 110 ? 39.543 18.370 -27.299 1.00 86.69 110 ILE A C 1
ATOM 854 O O . ILE A 1 110 ? 39.193 19.541 -27.465 1.00 86.69 110 ILE A O 1
ATOM 858 N N . LYS A 1 111 ? 40.772 17.955 -27.622 1.00 85.44 111 LYS A N 1
ATOM 859 C CA . LYS A 1 111 ? 41.801 18.856 -28.145 1.00 85.44 111 LYS A CA 1
ATOM 860 C C . LYS A 1 111 ? 41.390 19.481 -29.482 1.00 85.44 111 LYS A C 1
ATOM 862 O O . LYS A 1 111 ? 41.548 20.686 -29.668 1.00 85.44 111 LYS A O 1
ATOM 867 N N . ALA A 1 112 ? 40.791 18.702 -30.381 1.00 87.31 112 ALA A N 1
ATOM 868 C CA . ALA A 1 112 ? 40.290 19.202 -31.659 1.00 87.31 112 ALA A CA 1
ATOM 869 C C . ALA A 1 112 ? 39.152 20.231 -31.503 1.00 87.31 112 ALA A C 1
ATOM 871 O O . ALA A 1 112 ? 38.999 21.119 -32.346 1.00 87.31 112 ALA A O 1
ATOM 872 N N . ILE A 1 113 ? 38.349 20.127 -30.438 1.00 86.12 113 ILE A N 1
ATOM 873 C CA . ILE A 1 113 ? 37.307 21.110 -30.112 1.00 86.12 113 ILE A CA 1
ATOM 874 C C . ILE A 1 113 ? 37.941 22.418 -29.632 1.00 86.12 113 ILE A C 1
ATOM 876 O O . ILE A 1 113 ? 37.545 23.481 -30.113 1.00 86.12 113 ILE A O 1
ATOM 880 N N . TYR A 1 114 ? 38.942 22.353 -28.750 1.00 84.44 114 TYR A N 1
ATOM 881 C CA . TYR A 1 114 ? 39.656 23.543 -28.275 1.00 84.44 114 TYR A CA 1
ATOM 882 C C . TYR A 1 114 ? 40.424 24.256 -29.393 1.00 84.44 114 TYR A C 1
ATOM 884 O O . TYR A 1 114 ? 40.361 25.479 -29.488 1.00 84.44 114 TYR A O 1
ATOM 892 N N . ASP A 1 115 ? 41.047 23.505 -30.306 1.00 84.19 115 ASP A N 1
ATOM 893 C CA . ASP A 1 115 ? 41.718 24.077 -31.481 1.00 84.19 115 ASP A CA 1
ATOM 894 C C . ASP A 1 115 ? 40.716 24.782 -32.429 1.00 84.19 115 ASP A C 1
ATOM 896 O O . ASP A 1 115 ? 41.069 25.734 -33.127 1.00 84.19 115 ASP A O 1
ATOM 900 N N . ARG A 1 116 ? 39.446 24.343 -32.453 1.00 88.44 116 ARG A N 1
ATOM 901 C CA . ARG A 1 116 ? 38.378 24.931 -33.285 1.00 88.44 116 ARG A CA 1
ATOM 902 C C . ARG A 1 116 ? 37.700 26.141 -32.636 1.00 88.44 116 ARG A C 1
ATOM 904 O O . ARG A 1 116 ? 37.198 27.006 -33.354 1.00 88.44 116 ARG A O 1
ATOM 911 N N . TYR A 1 117 ? 37.673 26.195 -31.309 1.00 83.94 117 TYR A N 1
ATOM 912 C CA . TYR A 1 117 ? 37.017 27.242 -30.528 1.00 83.94 117 TYR A CA 1
ATOM 913 C C . TYR A 1 117 ? 37.967 27.757 -29.437 1.00 83.94 117 TYR A C 1
ATOM 915 O O . TYR A 1 117 ? 37.813 27.403 -28.266 1.00 83.94 117 TYR A O 1
ATOM 923 N N . PRO A 1 118 ? 38.939 28.611 -29.803 1.00 73.81 118 PRO A N 1
ATOM 924 C CA . PRO A 1 118 ? 39.944 29.110 -28.865 1.00 73.81 118 PRO A CA 1
ATOM 925 C C . PRO A 1 118 ? 39.341 29.941 -27.721 1.00 73.81 118 PRO A C 1
ATOM 927 O O . PRO A 1 118 ? 39.912 29.988 -26.637 1.00 73.81 118 PRO A O 1
ATOM 930 N N . ASP A 1 119 ? 38.153 30.521 -27.919 1.00 78.12 119 ASP A N 1
ATOM 931 C CA . ASP A 1 119 ? 37.436 31.315 -26.910 1.00 78.12 119 ASP A CA 1
ATOM 932 C C . ASP A 1 119 ? 36.810 30.468 -25.778 1.00 78.12 119 ASP A C 1
ATOM 934 O O . ASP A 1 119 ? 36.264 31.020 -24.825 1.00 78.12 119 ASP A O 1
ATOM 938 N N . LEU A 1 120 ? 36.850 29.129 -25.872 1.00 68.50 120 LEU A N 1
ATOM 939 C CA . LEU A 1 120 ? 36.400 28.213 -24.809 1.00 68.50 120 LEU A CA 1
ATOM 940 C C . LEU A 1 120 ? 37.483 27.919 -23.760 1.00 68.50 120 LEU A C 1
ATOM 942 O O . LEU A 1 120 ? 37.194 27.241 -22.770 1.00 68.50 120 LEU A O 1
ATOM 946 N N . HIS A 1 121 ? 38.713 28.399 -23.956 1.00 63.34 121 HIS A N 1
ATOM 947 C CA . HIS A 1 121 ? 39.708 28.419 -22.889 1.00 63.34 121 HIS A CA 1
ATOM 948 C C . HIS A 1 121 ? 39.273 29.446 -21.829 1.00 63.34 121 HIS A C 1
ATOM 950 O O . HIS A 1 121 ? 39.365 30.648 -22.070 1.00 63.34 121 HIS A O 1
ATOM 956 N N . LEU A 1 122 ? 38.773 28.977 -20.676 1.00 60.59 122 LEU A N 1
ATOM 957 C CA . LEU A 1 122 ? 38.677 29.809 -19.467 1.00 60.59 122 LEU A CA 1
ATOM 958 C C . LEU A 1 122 ? 40.073 30.160 -18.940 1.00 60.59 122 LEU A C 1
ATOM 960 O O . LEU A 1 122 ? 40.925 29.243 -18.889 1.00 60.59 122 LEU A O 1
#

InterPro domains:
  IPR001878 Zinc finger, CCHC-type [PS50158] (61-74)

Sequence (122 aa):
MGFATESFDRILQKLENYGIQNKIESITDSDILKSPVTSMYTRSIDSDVSCPHCKRSFRLCTHCGKTGHTEPNCYAKNNSSNHQSKAIGSTSKHQHLSNLTMTEEDEDAIKAIYDRYPDLHL

Foldseek 3Di:
DDPVPDDPVVVVVVVVVVCVVVVVPPPPDPPVPPDDPPDVPPDDLQDFDADPVPRDTWGAEPVQRDTDDYPVPDPVVPPPPDDPNDPDDDDDDPPPVPPPDPDPVNVVVVVVVCVVPVVPPD

Solvent-accessible surface area (backbone atoms only — not comparable to full-atom values): 8327 Å² total; per-residue (Å²): 140,69,69,90,82,52,55,69,69,60,51,52,52,50,53,52,52,49,30,62,75,67,66,56,70,82,83,80,64,90,71,88,80,77,74,89,73,87,62,83,80,77,70,63,57,90,51,69,47,60,40,91,88,76,71,48,68,43,40,42,14,78,80,76,67,46,69,85,42,48,57,96,69,36,69,69,75,78,49,82,74,89,66,82,76,76,77,81,87,75,77,93,68,90,75,78,82,75,84,77,74,88,47,74,68,54,53,54,52,51,50,56,48,44,75,72,38,66,86,72,66,126

Secondary structure (DSSP, 8-state):
--GGGS-HHHHHHHHHHHHHHTT------TTTTS----------TTS-EEPTTT--EEPBPTTT--BS--GGG-HHHH--SS-----S---------------HHHHHHHHHHHHH-GGG--

Organism: NCBI:txid1165861

Radius of gyration: 30.14 Å; Cα contacts (8 Å, |Δi|>4): 63; chains: 1; bounding box: 67×51×68 Å

Mean predicted aligned error: 21.56 Å

pLDDT: mean 71.45, std 15.76, range [40.09, 91.62]